Protein AF-A0A1M4WZZ9-F1 (afdb_monomer)

pLDDT: mean 85.45, std 14.74, range [36.44, 98.5]

Organism: NCBI:txid1121256

Nearest PDB structures (foldseek):
  4lrz-assembly1_H  TM=8.812E-01  e=8.591E-11  Escherichia coli K-12
  4lrz-assembly2_E  TM=8.434E-01  e=4.392E-10  Escherichia coli K-12
  8ejv-assembly1_A  TM=4.895E-01  e=9.147E-04  Pseudomonas putida KT2440
  8eju-assembly1_A  TM=5.078E-01  e=1.687E-03  Pseudomonas putida KT2440
  5hpi-assembly1_A  TM=5.079E-01  e=1.932E-03  Acinetobacter baylyi ADP1

Mean predicted aligned error: 7.0 Å

Solvent-accessible surface area (backbone atoms only — not comparable to full-atom values): 8290 Å² total; per-residue (Å²): 130,84,76,54,71,67,60,55,49,43,25,73,73,54,31,32,36,42,35,23,40,78,82,31,32,27,70,40,77,49,66,42,76,87,47,52,68,57,31,60,73,72,63,61,48,69,69,36,58,41,33,51,92,75,51,35,55,44,32,59,32,51,11,62,74,66,72,32,75,30,75,42,52,25,86,72,31,72,37,79,92,41,41,53,32,41,32,35,12,27,62,34,47,41,67,81,74,80,43,73,64,25,32,44,32,44,33,36,64,79,69,94,74,87,75,58,60,66,58,52,51,50,52,52,46,53,52,52,33,52,51,50,30,53,53,49,54,52,52,53,53,53,52,53,55,63,66,60,77,79,113

Structure (mmCIF, N/CA/C/O backbone):
data_AF-A0A1M4WZZ9-F1
#
_entry.id   AF-A0A1M4WZZ9-F1
#
loop_
_atom_site.group_PDB
_atom_site.id
_atom_site.type_symbol
_atom_site.label_atom_id
_atom_site.label_alt_id
_atom_site.label_comp_id
_atom_site.label_asym_id
_atom_site.label_entity_id
_atom_site.label_seq_id
_atom_site.pdbx_PDB_ins_code
_atom_site.Cartn_x
_atom_site.Cartn_y
_atom_site.Cartn_z
_atom_site.occupancy
_atom_site.B_iso_or_equiv
_atom_site.auth_seq_id
_atom_site.auth_comp_id
_atom_site.auth_asym_id
_atom_site.auth_atom_id
_atom_site.pdbx_PDB_model_num
ATOM 1 N N . MET A 1 1 ? 0.657 -22.305 -4.802 1.00 36.91 1 MET A N 1
ATOM 2 C CA . MET A 1 1 ? 1.730 -21.396 -4.344 1.00 36.91 1 MET A CA 1
ATOM 3 C C . MET A 1 1 ? 1.692 -21.390 -2.822 1.00 36.91 1 MET A C 1
ATOM 5 O O . MET A 1 1 ? 0.672 -20.991 -2.278 1.00 36.91 1 MET A O 1
ATOM 9 N N . LYS A 1 2 ? 2.694 -21.949 -2.125 1.00 36.44 2 LYS A N 1
ATOM 10 C CA . LYS A 1 2 ? 2.722 -21.900 -0.652 1.00 36.44 2 LYS A CA 1
ATOM 11 C C . LYS A 1 2 ? 2.826 -20.429 -0.253 1.00 36.44 2 LYS A C 1
ATOM 13 O O . LYS A 1 2 ? 3.846 -19.808 -0.536 1.00 36.44 2 LYS A O 1
ATOM 18 N N . VAL A 1 3 ? 1.772 -19.874 0.342 1.00 44.59 3 VAL A N 1
ATOM 19 C CA . VAL A 1 3 ? 1.833 -18.556 0.983 1.00 44.59 3 VAL A CA 1
ATOM 20 C C . VAL A 1 3 ? 2.974 -18.631 1.995 1.00 44.59 3 VAL A C 1
ATOM 22 O O . VAL A 1 3 ? 2.988 -19.515 2.852 1.00 44.59 3 VAL A O 1
ATOM 25 N N . ASN A 1 4 ? 3.999 -17.800 1.798 1.00 58.56 4 ASN A N 1
ATOM 26 C CA . ASN A 1 4 ? 5.222 -17.821 2.595 1.00 58.56 4 ASN A CA 1
ATOM 27 C C . ASN A 1 4 ? 4.846 -17.686 4.083 1.00 58.56 4 ASN A C 1
ATOM 29 O O . ASN A 1 4 ? 4.027 -16.832 4.424 1.00 58.56 4 ASN A O 1
ATOM 33 N N . LEU A 1 5 ? 5.420 -18.518 4.961 1.00 58.44 5 LEU A N 1
ATOM 34 C CA . LEU A 1 5 ? 5.075 -18.586 6.394 1.00 58.44 5 LEU A CA 1
ATOM 35 C C . LEU A 1 5 ? 5.126 -17.208 7.082 1.00 58.44 5 LEU A C 1
ATOM 37 O O . LEU A 1 5 ? 4.350 -16.946 7.997 1.00 58.44 5 LEU A O 1
ATOM 41 N N . ILE A 1 6 ? 5.992 -16.317 6.590 1.00 63.16 6 ILE A N 1
ATOM 42 C CA . ILE A 1 6 ? 6.165 -14.942 7.073 1.00 63.16 6 ILE A CA 1
ATOM 43 C C . ILE A 1 6 ? 4.917 -14.081 6.820 1.00 63.16 6 ILE A C 1
ATOM 45 O O . ILE A 1 6 ? 4.480 -13.379 7.727 1.00 63.16 6 ILE A O 1
ATOM 49 N N . TYR A 1 7 ? 4.294 -14.169 5.638 1.00 77.31 7 TYR A N 1
ATOM 50 C CA . TYR A 1 7 ? 3.077 -13.399 5.334 1.00 77.31 7 TYR A CA 1
ATOM 51 C C . TYR A 1 7 ? 1.913 -13.828 6.221 1.00 77.31 7 TYR A C 1
ATOM 53 O O . TYR A 1 7 ? 1.211 -12.986 6.768 1.00 77.31 7 TYR A O 1
ATOM 61 N N . ASN A 1 8 ? 1.755 -15.137 6.427 1.00 82.94 8 ASN A N 1
ATOM 62 C CA . ASN A 1 8 ? 0.742 -15.655 7.343 1.00 82.94 8 ASN A CA 1
ATOM 63 C C . ASN A 1 8 ? 0.989 -15.212 8.789 1.00 82.94 8 ASN A C 1
ATOM 65 O O . ASN A 1 8 ? 0.029 -14.964 9.509 1.00 82.94 8 ASN A O 1
ATOM 69 N N . GLY A 1 9 ? 2.251 -15.111 9.218 1.00 86.44 9 GLY A N 1
ATOM 70 C CA . GLY A 1 9 ? 2.601 -14.585 10.538 1.00 86.44 9 GLY A CA 1
ATOM 71 C C . GLY A 1 9 ? 2.158 -13.134 10.723 1.00 86.44 9 GLY A C 1
ATOM 72 O O . GLY A 1 9 ? 1.508 -12.832 11.718 1.00 86.44 9 GLY A O 1
ATOM 73 N N . LEU A 1 10 ? 2.442 -12.272 9.738 1.00 88.38 10 LEU A N 1
ATOM 74 C CA . LEU A 1 10 ? 2.026 -10.862 9.743 1.00 88.38 10 LEU A CA 1
ATOM 75 C C . LEU A 1 10 ? 0.500 -10.719 9.765 1.00 88.38 10 LEU A C 1
ATOM 77 O O . LEU A 1 10 ? -0.046 -9.959 10.560 1.00 88.38 10 LEU A O 1
ATOM 81 N N . ILE A 1 11 ? -0.188 -11.489 8.921 1.00 90.56 11 ILE A N 1
ATOM 82 C CA . ILE A 1 11 ? -1.650 -11.472 8.840 1.00 90.56 11 ILE A CA 1
ATOM 83 C C . ILE A 1 11 ? -2.272 -11.880 10.182 1.00 90.56 11 ILE A C 1
ATOM 85 O O . ILE A 1 11 ? -3.121 -11.177 10.729 1.00 90.56 11 ILE A O 1
ATOM 89 N N . LYS A 1 12 ? -1.773 -12.967 10.779 1.00 88.06 12 LYS A N 1
ATOM 90 C CA . LYS A 1 12 ? -2.236 -13.440 12.090 1.00 88.06 12 LYS A CA 1
ATOM 91 C C . LYS A 1 12 ? -1.887 -12.506 13.246 1.00 88.06 12 LYS A C 1
ATOM 93 O O . LYS A 1 12 ? -2.557 -12.560 14.272 1.00 88.06 12 LYS A O 1
ATOM 98 N N . SER A 1 13 ? -0.857 -11.670 13.111 1.00 85.50 13 SER A N 1
ATOM 99 C CA . SER A 1 13 ? -0.509 -10.662 14.118 1.00 85.50 13 SER A CA 1
ATOM 100 C C . SER A 1 13 ? -1.291 -9.353 13.962 1.00 85.50 13 SER A C 1
ATOM 102 O O . SER A 1 13 ? -0.999 -8.396 14.674 1.00 85.50 13 SER A O 1
ATOM 104 N N . GLY A 1 14 ? -2.270 -9.297 13.052 1.00 86.69 14 GLY A N 1
ATOM 105 C CA . GLY A 1 14 ? -3.162 -8.148 12.881 1.00 86.69 14 GLY A CA 1
ATOM 106 C C . GLY A 1 14 ? -2.741 -7.159 11.793 1.00 86.69 14 GLY A C 1
ATOM 107 O O . GLY A 1 14 ? -3.350 -6.094 11.689 1.00 86.69 14 GLY A O 1
ATOM 108 N N . TYR A 1 15 ? -1.734 -7.490 10.976 1.00 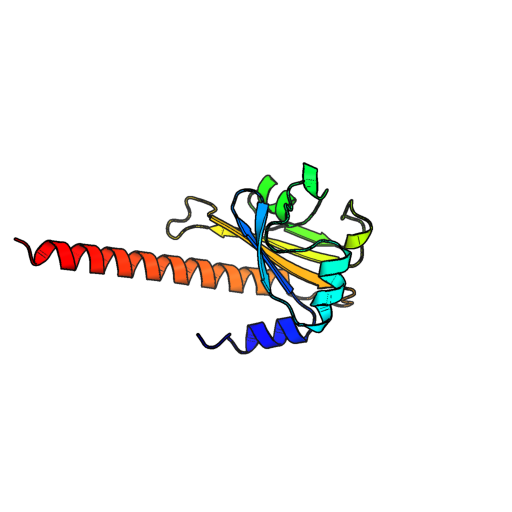91.00 15 TYR A N 1
ATOM 109 C CA . TYR A 1 15 ? -1.475 -6.741 9.749 1.00 91.00 15 TYR A CA 1
ATOM 110 C C . TYR A 1 15 ? -2.408 -7.191 8.629 1.00 91.00 15 TYR A C 1
ATOM 112 O O . TYR A 1 15 ? -2.838 -8.341 8.557 1.00 91.00 15 TYR A O 1
ATOM 120 N N . PHE A 1 16 ? -2.665 -6.291 7.699 1.00 93.88 16 PHE A N 1
ATOM 121 C CA . PHE A 1 16 ? -3.344 -6.582 6.450 1.00 93.88 16 PHE A CA 1
ATOM 122 C C . PHE A 1 16 ? -2.707 -5.784 5.321 1.00 93.88 16 PHE A C 1
ATOM 124 O O . PHE A 1 16 ? -1.960 -4.834 5.557 1.00 93.88 16 PHE A O 1
ATOM 131 N N . PHE A 1 17 ? -2.993 -6.198 4.093 1.00 95.94 17 PHE A N 1
ATOM 132 C CA . PHE A 1 17 ? -2.473 -5.563 2.896 1.00 95.94 17 PHE A CA 1
ATOM 133 C C . PHE A 1 17 ? -3.598 -5.164 1.955 1.00 95.94 17 PHE A C 1
ATOM 135 O O . PHE A 1 17 ? -4.579 -5.901 1.790 1.00 95.94 17 PHE A O 1
ATOM 142 N N . ILE A 1 18 ? -3.403 -4.025 1.300 1.00 97.25 18 ILE A N 1
ATOM 143 C CA . ILE A 1 18 ? -4.280 -3.505 0.258 1.00 97.25 18 ILE A CA 1
ATOM 144 C C . ILE A 1 18 ? -3.437 -3.336 -1.002 1.00 97.25 18 ILE A C 1
ATOM 146 O O . ILE A 1 18 ? -2.518 -2.519 -1.046 1.00 97.25 18 ILE A O 1
ATOM 150 N N . LEU A 1 19 ? -3.736 -4.127 -2.029 1.00 98.25 19 LEU A N 1
ATOM 151 C CA . LEU A 1 19 ? -3.146 -3.971 -3.353 1.00 98.25 19 LEU A CA 1
ATOM 152 C C . LEU A 1 19 ? -4.087 -3.126 -4.207 1.00 98.25 19 LEU A C 1
ATOM 154 O O . LEU A 1 19 ? -5.234 -3.529 -4.410 1.00 98.25 19 LEU A O 1
ATOM 158 N N . CYS A 1 20 ? -3.590 -2.010 -4.731 1.00 98.31 20 CYS A N 1
ATOM 159 C CA . CYS A 1 20 ? -4.329 -1.136 -5.635 1.00 98.31 20 CYS A CA 1
ATOM 160 C C . CYS A 1 20 ? -3.704 -1.096 -7.028 1.00 98.31 20 CYS A C 1
ATOM 162 O O . CYS A 1 20 ? -2.492 -1.276 -7.181 1.00 98.31 20 CYS A O 1
ATOM 164 N N . ASP A 1 21 ? -4.537 -0.839 -8.032 1.00 98.25 21 ASP A N 1
ATOM 165 C CA . ASP A 1 21 ? -4.069 -0.492 -9.372 1.00 98.25 21 ASP A CA 1
ATOM 166 C C . ASP A 1 21 ? -3.477 0.930 -9.414 1.00 98.25 21 ASP A C 1
ATOM 168 O O . ASP A 1 21 ? -3.377 1.624 -8.398 1.00 98.25 21 ASP A O 1
ATOM 172 N N . THR A 1 22 ? -3.042 1.361 -10.599 1.00 97.94 22 THR A N 1
ATOM 173 C CA . THR A 1 22 ? -2.457 2.693 -10.809 1.00 97.94 22 THR A CA 1
ATOM 174 C C . THR A 1 22 ? -3.462 3.833 -10.673 1.00 97.94 22 THR A C 1
ATOM 176 O O . THR A 1 22 ? -3.045 4.974 -10.494 1.00 97.94 22 THR A O 1
ATOM 179 N N . GLU A 1 23 ? -4.759 3.532 -10.730 1.00 97.94 23 GLU A N 1
ATOM 180 C CA . GLU A 1 23 ? -5.852 4.498 -10.601 1.00 97.94 23 GLU A CA 1
ATOM 181 C C . GLU A 1 23 ? -6.378 4.579 -9.156 1.00 97.94 23 GLU A C 1
ATOM 183 O O . GLU A 1 23 ? -7.249 5.392 -8.854 1.00 97.94 23 GLU A O 1
ATOM 188 N N . GLY A 1 24 ? -5.833 3.772 -8.240 1.00 97.31 24 GLY A N 1
ATOM 189 C CA . GLY A 1 24 ? -6.183 3.779 -6.821 1.00 97.31 24 GLY A CA 1
ATOM 190 C C . GLY A 1 24 ? -7.375 2.892 -6.455 1.00 97.31 24 GLY A C 1
ATOM 191 O O . GLY A 1 24 ? -7.905 3.037 -5.352 1.00 97.31 24 GLY A O 1
ATOM 192 N N . TYR A 1 25 ? -7.802 1.971 -7.325 1.00 98.19 25 TYR A N 1
ATOM 193 C CA . TYR A 1 25 ? -8.837 0.988 -6.998 1.00 98.19 25 TYR A CA 1
ATOM 194 C C . TYR A 1 25 ? -8.241 -0.262 -6.363 1.00 98.19 25 TYR A C 1
ATOM 196 O O . TYR A 1 25 ? -7.232 -0.802 -6.822 1.00 98.19 25 TYR A O 1
ATOM 204 N N . ILE A 1 26 ? -8.905 -0.767 -5.325 1.00 98.38 26 ILE A N 1
ATOM 205 C CA . ILE A 1 26 ? -8.482 -1.972 -4.612 1.00 98.38 26 ILE A CA 1
ATOM 206 C C . ILE A 1 26 ? -8.656 -3.197 -5.518 1.00 98.38 26 ILE A C 1
ATOM 208 O O . ILE A 1 26 ? -9.773 -3.636 -5.781 1.00 98.38 26 ILE A O 1
ATOM 212 N N . ILE A 1 27 ? -7.545 -3.806 -5.928 1.00 97.88 27 ILE A N 1
ATOM 213 C CA . ILE A 1 27 ? -7.515 -5.087 -6.646 1.00 97.88 27 ILE A CA 1
ATOM 214 C C . ILE A 1 27 ? -7.707 -6.240 -5.661 1.00 97.88 27 ILE A C 1
ATOM 216 O O . ILE A 1 27 ? -8.415 -7.205 -5.947 1.00 97.88 27 ILE A O 1
ATOM 220 N N . LYS A 1 28 ? -7.015 -6.179 -4.517 1.00 97.06 28 LYS A N 1
ATOM 221 C CA . LYS A 1 28 ? -6.987 -7.284 -3.559 1.00 97.06 28 LYS A CA 1
ATOM 222 C C . LYS A 1 28 ? -6.853 -6.794 -2.130 1.00 97.06 28 LYS A C 1
ATOM 224 O O . LYS A 1 28 ? -5.987 -5.975 -1.827 1.00 97.06 28 LYS A O 1
ATOM 229 N N . LEU A 1 29 ? -7.645 -7.398 -1.252 1.00 95.56 29 LEU A N 1
ATOM 230 C CA . LEU A 1 29 ? -7.472 -7.311 0.193 1.00 95.56 29 LEU A CA 1
ATOM 231 C C . LEU A 1 29 ? -6.900 -8.630 0.718 1.00 95.56 29 LEU A C 1
ATOM 233 O O . LEU A 1 29 ? -7.402 -9.709 0.396 1.00 95.56 29 LEU A O 1
ATOM 237 N N . ILE A 1 30 ? -5.842 -8.544 1.523 1.00 94.88 30 ILE A N 1
ATOM 238 C CA . ILE A 1 30 ? -5.179 -9.705 2.128 1.00 94.88 30 ILE A CA 1
ATOM 239 C C . ILE A 1 30 ? -5.145 -9.499 3.640 1.00 94.88 30 ILE A C 1
ATOM 241 O O . ILE A 1 30 ? -4.437 -8.627 4.135 1.00 94.88 30 ILE A O 1
ATOM 245 N N . TYR A 1 31 ? -5.925 -10.288 4.370 1.00 94.06 31 TYR A N 1
ATOM 246 C CA . TYR A 1 31 ? -6.169 -10.099 5.797 1.00 94.06 31 TYR A CA 1
ATOM 247 C C . TYR A 1 31 ? -6.601 -11.408 6.462 1.00 94.06 31 TYR A C 1
ATOM 249 O O . TYR A 1 31 ? -6.839 -12.406 5.783 1.00 94.06 31 TYR A O 1
ATOM 257 N N . ASP A 1 32 ? -6.681 -11.401 7.791 1.00 93.44 32 ASP A N 1
ATOM 258 C CA . ASP A 1 32 ? -7.192 -12.524 8.578 1.00 93.44 32 ASP A CA 1
ATOM 259 C C . ASP A 1 32 ? -8.709 -12.389 8.757 1.00 93.44 32 ASP A C 1
ATOM 261 O O . ASP A 1 32 ? -9.205 -11.286 8.993 1.00 93.44 32 ASP A O 1
ATOM 265 N N . ASP A 1 33 ? -9.448 -13.497 8.676 1.00 90.94 33 ASP A N 1
ATOM 266 C CA . ASP A 1 33 ? -10.918 -13.519 8.618 1.00 90.94 33 ASP A CA 1
ATOM 267 C C . ASP A 1 33 ? -11.612 -12.743 9.753 1.00 90.94 33 ASP A C 1
ATOM 269 O O . ASP A 1 33 ? -12.726 -12.243 9.569 1.00 90.94 33 ASP A O 1
ATOM 273 N N . HIS A 1 34 ? -10.965 -12.568 10.913 1.00 90.88 34 HIS A N 1
ATOM 274 C CA . HIS A 1 34 ? -11.520 -11.748 11.996 1.00 90.88 34 HIS A CA 1
ATOM 275 C C . HIS A 1 34 ? -11.737 -10.272 11.601 1.00 90.88 34 HIS A C 1
ATOM 277 O O . HIS A 1 34 ? -12.624 -9.618 12.159 1.00 90.88 34 HIS A O 1
ATOM 283 N N . LEU A 1 35 ? -10.987 -9.751 10.620 1.00 91.00 35 LEU A N 1
ATOM 284 C CA . LEU A 1 35 ? -11.138 -8.391 10.089 1.00 91.00 35 LEU A CA 1
ATOM 285 C C . LEU A 1 35 ? -12.253 -8.270 9.039 1.00 91.00 35 LEU A C 1
ATOM 287 O O . LEU A 1 35 ? -12.681 -7.153 8.747 1.00 91.00 35 LEU A O 1
ATOM 291 N N . ALA A 1 36 ? -12.793 -9.378 8.516 1.00 91.88 36 ALA A N 1
ATOM 292 C CA . ALA A 1 36 ? -13.778 -9.359 7.427 1.00 91.88 36 ALA A CA 1
ATOM 293 C C . ALA A 1 36 ? -15.009 -8.496 7.757 1.00 91.88 36 ALA A C 1
ATOM 295 O O . ALA A 1 36 ? -15.428 -7.635 6.979 1.00 91.88 36 ALA A O 1
ATOM 296 N N . ASN A 1 37 ? -15.573 -8.688 8.954 1.00 91.81 37 ASN A N 1
ATOM 297 C CA . ASN A 1 37 ? -16.734 -7.926 9.411 1.00 91.81 37 ASN A CA 1
ATOM 298 C C . ASN A 1 37 ? -16.407 -6.449 9.652 1.00 91.81 37 ASN A C 1
ATOM 300 O O . ASN A 1 37 ? -17.281 -5.601 9.482 1.00 91.81 37 ASN A O 1
ATOM 304 N N . TYR A 1 38 ? -15.178 -6.137 10.067 1.00 90.56 38 TYR A N 1
ATOM 305 C CA . TYR A 1 38 ? -14.734 -4.760 10.258 1.00 90.56 38 TYR A CA 1
ATOM 306 C C . TYR A 1 38 ? -14.624 -4.036 8.912 1.00 90.56 38 TYR A C 1
ATOM 308 O O . TYR A 1 38 ? -15.245 -2.990 8.738 1.00 90.56 38 TYR A O 1
ATOM 316 N N . PHE A 1 39 ? -13.954 -4.641 7.930 1.00 92.94 39 PHE A N 1
ATOM 317 C CA . PHE A 1 39 ? -13.811 -4.084 6.582 1.00 92.94 39 PHE A CA 1
ATOM 318 C C . PHE A 1 39 ? -15.145 -3.884 5.876 1.00 92.94 39 PHE A C 1
ATOM 320 O O . PHE A 1 39 ? -15.391 -2.816 5.315 1.00 92.94 39 PHE A O 1
ATOM 327 N N . LYS A 1 40 ? -16.066 -4.843 6.011 1.00 90.44 40 LYS A N 1
ATOM 328 C CA . LYS A 1 40 ? -17.424 -4.698 5.477 1.00 90.44 40 LYS A CA 1
ATOM 329 C C . LYS A 1 40 ? -18.173 -3.504 6.077 1.00 90.44 40 LYS A C 1
ATOM 331 O O . LYS A 1 40 ? -18.930 -2.857 5.365 1.00 90.44 40 LYS A O 1
ATOM 336 N N . LYS A 1 41 ? -17.982 -3.198 7.366 1.00 90.75 41 LYS A N 1
ATOM 337 C CA . LYS A 1 41 ? -18.645 -2.057 8.026 1.00 90.75 41 LYS A CA 1
ATOM 338 C C . LYS A 1 41 ? -18.135 -0.704 7.538 1.00 90.75 41 LYS A C 1
ATOM 340 O O . LYS A 1 41 ? -18.906 0.247 7.529 1.00 90.75 41 LYS A O 1
ATOM 345 N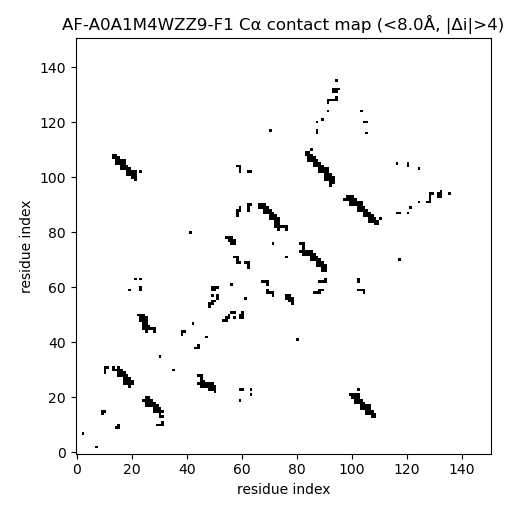 N . ILE A 1 42 ? -16.862 -0.622 7.159 1.00 87.81 42 ILE A N 1
ATOM 346 C CA . ILE A 1 42 ? -16.234 0.613 6.666 1.00 87.81 42 ILE A CA 1
ATOM 347 C C . ILE A 1 42 ? -16.188 0.687 5.133 1.00 87.81 42 ILE A C 1
ATOM 349 O O . ILE A 1 42 ? -15.521 1.558 4.591 1.00 87.81 42 ILE A O 1
ATOM 353 N N . ASN A 1 43 ? -16.873 -0.227 4.434 1.00 90.94 43 ASN A N 1
ATOM 354 C CA . ASN A 1 43 ? -16.865 -0.349 2.972 1.00 90.94 43 ASN A CA 1
ATOM 355 C C . ASN A 1 43 ? -15.465 -0.502 2.349 1.00 90.94 43 ASN A C 1
ATOM 357 O O . ASN A 1 43 ? -15.257 -0.151 1.190 1.00 90.94 43 ASN A O 1
ATOM 361 N N . LEU A 1 44 ? -14.515 -1.087 3.085 1.00 92.62 44 LEU A N 1
ATOM 362 C CA . LEU A 1 44 ? -13.232 -1.489 2.522 1.00 92.62 44 LEU A CA 1
ATOM 363 C C . LEU A 1 44 ? -13.412 -2.835 1.812 1.00 92.62 44 LEU A C 1
ATOM 365 O O . LEU A 1 44 ? -13.419 -3.892 2.443 1.00 92.62 44 LEU A O 1
ATOM 369 N N . VAL A 1 45 ? -13.604 -2.789 0.498 1.00 95.44 45 VAL A N 1
ATOM 370 C CA . VAL A 1 45 ? -13.877 -3.963 -0.341 1.00 95.44 45 VAL A CA 1
ATOM 371 C C . VAL A 1 45 ? -13.065 -3.906 -1.632 1.00 95.44 45 VAL A C 1
ATOM 373 O O . VAL A 1 45 ? -12.648 -2.836 -2.068 1.00 95.44 45 VAL A O 1
ATOM 376 N N . GLU A 1 46 ? -12.848 -5.059 -2.262 1.00 97.19 46 GLU A N 1
ATOM 377 C CA . GLU A 1 46 ? -12.267 -5.109 -3.609 1.00 97.19 46 GLU A CA 1
ATOM 378 C C . GLU A 1 46 ? -13.159 -4.322 -4.586 1.00 97.19 46 GLU A C 1
ATOM 380 O O . GLU A 1 46 ? -14.385 -4.449 -4.559 1.00 97.19 46 GLU A O 1
ATOM 385 N N . GLY A 1 47 ? -12.540 -3.470 -5.404 1.00 97.25 47 GLY A N 1
ATOM 386 C CA . GLY A 1 47 ? -13.202 -2.511 -6.290 1.00 97.25 47 GLY A CA 1
ATOM 387 C C . GLY A 1 47 ? -13.495 -1.138 -5.674 1.00 97.25 47 GLY A C 1
ATOM 388 O O . GLY A 1 47 ? -13.886 -0.234 -6.408 1.00 97.25 47 GLY A O 1
ATOM 389 N N . ALA A 1 48 ? -13.305 -0.936 -4.364 1.00 96.62 48 ALA A N 1
ATOM 390 C CA . ALA A 1 48 ? -13.425 0.396 -3.768 1.00 96.62 48 ALA A CA 1
ATOM 391 C C . ALA A 1 48 ? -12.280 1.319 -4.227 1.00 96.62 48 ALA A C 1
ATOM 393 O O . ALA A 1 48 ? -11.165 0.857 -4.471 1.00 96.62 48 ALA A O 1
ATOM 394 N N . SER A 1 49 ? -12.556 2.621 -4.325 1.00 96.62 49 SER A N 1
ATOM 395 C CA . SER A 1 49 ? -11.559 3.641 -4.669 1.00 96.62 49 SER A CA 1
ATOM 396 C C . SER A 1 49 ? -10.898 4.205 -3.416 1.00 96.62 49 SER A C 1
ATOM 398 O O . SER A 1 49 ? -11.589 4.621 -2.486 1.00 96.62 49 SER A O 1
ATOM 400 N N . LEU A 1 50 ? -9.567 4.277 -3.408 1.00 95.81 50 LEU A N 1
ATOM 401 C CA . LEU A 1 50 ? -8.770 4.955 -2.382 1.00 95.81 50 LEU A CA 1
ATOM 402 C C . LEU A 1 50 ? -8.227 6.313 -2.847 1.00 95.81 50 LEU A C 1
ATOM 404 O O . LEU A 1 50 ? -7.364 6.897 -2.187 1.00 95.81 50 LEU A O 1
ATOM 408 N N . ARG A 1 51 ? -8.753 6.856 -3.947 1.00 95.31 51 ARG A N 1
ATOM 409 C CA . ARG A 1 51 ? -8.441 8.218 -4.394 1.00 95.31 51 ARG A CA 1
ATOM 410 C C . ARG A 1 51 ? -8.859 9.257 -3.350 1.00 95.31 51 ARG A C 1
ATOM 412 O O . ARG A 1 51 ? -9.760 9.021 -2.541 1.00 95.31 51 ARG A O 1
ATOM 419 N N . LEU A 1 52 ? -8.192 10.409 -3.366 1.00 91.44 52 LEU A N 1
ATOM 420 C CA . LEU A 1 52 ? -8.393 11.478 -2.384 1.00 91.44 52 LEU A CA 1
ATOM 421 C C . LEU A 1 52 ? -9.843 11.986 -2.384 1.00 91.44 52 LEU A C 1
ATOM 423 O O . LEU A 1 52 ? -10.442 12.178 -1.331 1.00 91.44 52 LEU A O 1
ATOM 427 N N . GLU A 1 53 ? -10.414 12.157 -3.567 1.00 93.00 53 GLU A N 1
ATOM 428 C CA . GLU A 1 53 ? -11.780 12.615 -3.818 1.00 93.00 53 GLU A CA 1
ATOM 429 C C . GLU A 1 53 ? -12.863 11.624 -3.375 1.00 93.00 53 GLU A C 1
ATOM 431 O O . GLU A 1 53 ? -13.970 12.046 -3.046 1.00 93.00 53 GLU A O 1
ATOM 436 N N . ASP A 1 54 ? -12.547 10.328 -3.340 1.00 91.62 54 ASP A N 1
ATOM 437 C CA . ASP A 1 54 ? -13.513 9.269 -3.037 1.00 91.62 54 ASP A CA 1
ATOM 438 C C . ASP A 1 54 ? -13.440 8.829 -1.565 1.00 91.62 54 ASP A C 1
ATOM 440 O O . ASP A 1 54 ? -14.463 8.513 -0.956 1.00 91.62 54 ASP A O 1
ATOM 444 N N . SER A 1 55 ? -12.235 8.824 -0.984 1.00 88.56 55 SER A N 1
ATOM 445 C CA . SER A 1 55 ? -11.958 8.242 0.340 1.00 88.56 55 SER A CA 1
ATOM 446 C C . SER A 1 55 ? -11.255 9.190 1.322 1.00 88.56 55 SER A C 1
ATOM 448 O O . SER A 1 55 ? -10.969 8.798 2.456 1.00 88.56 55 SER A O 1
ATOM 450 N N . GLY A 1 56 ? -10.972 10.435 0.926 1.00 87.06 56 GLY A N 1
ATOM 451 C CA . GLY A 1 56 ? -10.180 11.374 1.725 1.00 87.06 56 GLY A CA 1
ATOM 452 C C . GLY A 1 56 ? -8.716 10.943 1.867 1.00 87.06 56 GLY A C 1
ATOM 453 O O . GLY A 1 56 ? -8.279 9.951 1.282 1.00 87.06 56 GLY A O 1
ATOM 454 N N . THR A 1 57 ? -7.927 11.697 2.637 1.00 88.38 57 THR A N 1
ATOM 455 C CA . THR A 1 57 ? -6.485 11.447 2.808 1.00 88.38 57 THR A CA 1
ATOM 456 C C . THR A 1 57 ? -6.208 10.049 3.364 1.00 88.38 57 THR A C 1
ATOM 458 O O . THR A 1 57 ? -6.664 9.694 4.456 1.00 88.38 57 THR A O 1
ATOM 461 N N . ASN A 1 58 ? -5.429 9.261 2.623 1.00 91.31 58 ASN A N 1
ATOM 462 C CA . ASN A 1 58 ? -4.995 7.924 3.010 1.00 91.31 58 ASN A CA 1
ATOM 463 C C . ASN A 1 58 ? -3.620 7.610 2.401 1.00 91.31 58 ASN A C 1
ATOM 465 O O . ASN A 1 58 ? -3.143 8.313 1.513 1.00 91.31 58 ASN A O 1
ATOM 469 N N . ALA A 1 59 ? -2.973 6.548 2.882 1.00 93.38 59 ALA A N 1
ATOM 470 C CA . ALA A 1 59 ? -1.607 6.223 2.480 1.00 93.38 59 ALA A CA 1
ATOM 471 C C . ALA A 1 59 ? -1.461 5.985 0.971 1.00 93.38 59 ALA A C 1
ATOM 473 O O . ALA A 1 59 ? -0.460 6.396 0.388 1.00 93.38 59 ALA A O 1
ATOM 474 N N . ILE A 1 60 ? -2.454 5.351 0.336 1.00 96.38 60 ILE A N 1
ATOM 475 C CA . ILE A 1 60 ? -2.424 5.039 -1.096 1.00 96.38 60 ILE A CA 1
ATOM 476 C C . ILE A 1 60 ? -2.448 6.325 -1.919 1.00 96.38 60 ILE A C 1
ATOM 478 O O . ILE A 1 60 ? -1.551 6.504 -2.739 1.00 96.38 60 ILE A O 1
ATOM 482 N N . ASN A 1 61 ? -3.390 7.247 -1.684 1.00 95.44 61 ASN A N 1
ATOM 483 C CA . ASN A 1 61 ? -3.420 8.482 -2.479 1.00 95.44 61 ASN A CA 1
ATOM 484 C C . ASN A 1 61 ? -2.188 9.364 -2.264 1.00 95.44 61 ASN A C 1
ATOM 486 O O . ASN A 1 61 ? -1.679 9.924 -3.232 1.00 95.44 61 ASN A O 1
ATOM 490 N N . LEU A 1 62 ? -1.642 9.413 -1.049 1.00 95.62 62 LEU A N 1
ATOM 491 C CA . LEU A 1 62 ? -0.399 10.137 -0.801 1.00 95.62 62 LEU A CA 1
ATOM 492 C C . LEU A 1 62 ? 0.788 9.467 -1.510 1.00 95.62 62 LEU A C 1
ATOM 494 O O . LEU A 1 62 ? 1.631 10.146 -2.093 1.00 95.62 62 LEU A O 1
ATOM 498 N N . ALA A 1 63 ? 0.860 8.132 -1.514 1.00 97.25 63 ALA A N 1
ATOM 499 C CA . ALA A 1 63 ? 1.887 7.406 -2.260 1.00 97.25 63 ALA A CA 1
ATOM 500 C C . ALA A 1 63 ? 1.741 7.597 -3.779 1.00 97.25 63 ALA A C 1
ATOM 502 O O . ALA A 1 63 ? 2.748 7.636 -4.494 1.00 97.25 63 ALA A O 1
ATOM 503 N N . MET A 1 64 ? 0.508 7.746 -4.275 1.00 97.12 64 MET A N 1
ATOM 504 C CA . MET A 1 64 ? 0.222 8.102 -5.666 1.00 97.12 64 MET A CA 1
ATOM 505 C C . MET A 1 64 ? 0.720 9.510 -5.993 1.00 97.12 64 MET A C 1
ATOM 507 O O . MET A 1 64 ? 1.458 9.680 -6.965 1.00 97.12 64 MET A O 1
ATOM 511 N N . GLU A 1 65 ? 0.376 10.492 -5.160 1.00 96.69 65 GLU A N 1
ATOM 512 C CA . GLU A 1 65 ? 0.763 11.894 -5.321 1.00 96.69 65 GLU A CA 1
ATOM 513 C C . GLU A 1 65 ? 2.286 12.065 -5.305 1.00 96.69 65 GLU A C 1
ATOM 515 O O . GLU A 1 65 ? 2.872 12.632 -6.230 1.00 96.69 65 GLU A O 1
ATOM 520 N N . TYR A 1 66 ? 2.951 11.509 -4.291 1.00 96.69 66 TYR A N 1
ATOM 521 C CA . TYR A 1 66 ? 4.393 11.664 -4.111 1.00 96.69 66 TYR A CA 1
ATOM 522 C C . TYR A 1 66 ? 5.228 10.660 -4.899 1.00 96.69 66 TYR A C 1
ATOM 524 O O . TYR A 1 66 ? 6.459 10.741 -4.863 1.00 96.69 66 TYR A O 1
ATOM 532 N N . LYS A 1 67 ? 4.594 9.687 -5.569 1.00 96.19 67 LYS A N 1
ATOM 533 C CA . LYS A 1 67 ? 5.260 8.591 -6.301 1.00 96.19 67 LYS A CA 1
ATOM 534 C C . LYS A 1 67 ? 6.347 7.908 -5.473 1.00 96.19 67 LYS A C 1
ATOM 536 O O . LYS A 1 67 ? 7.403 7.522 -5.973 1.00 96.19 67 LYS A O 1
ATOM 541 N N . SER A 1 68 ? 6.105 7.809 -4.177 1.00 95.69 68 SER A N 1
ATOM 542 C CA . SER A 1 68 ? 7.081 7.351 -3.206 1.00 95.69 68 SER A CA 1
ATOM 543 C C . SER A 1 68 ? 6.371 6.723 -2.020 1.00 95.69 68 SER A C 1
ATOM 545 O O . SER A 1 68 ? 5.146 6.666 -1.941 1.00 95.69 68 SER A O 1
ATOM 547 N N . ARG A 1 69 ? 7.166 6.156 -1.124 1.00 95.62 69 ARG A N 1
ATOM 548 C CA . ARG A 1 69 ? 6.663 5.551 0.098 1.00 95.62 69 ARG A CA 1
ATOM 549 C C . ARG A 1 69 ? 6.102 6.621 1.024 1.00 95.62 69 ARG A C 1
ATOM 551 O O . ARG A 1 69 ? 6.779 7.614 1.276 1.00 95.62 69 ARG A O 1
ATOM 558 N N . VAL A 1 70 ? 4.948 6.333 1.609 1.00 93.88 70 VAL A N 1
ATOM 559 C CA . VAL A 1 70 ? 4.298 7.178 2.607 1.00 93.88 70 VAL A CA 1
ATOM 560 C C . VAL A 1 70 ? 3.957 6.363 3.841 1.00 93.88 70 VAL A C 1
ATOM 562 O O . VAL A 1 70 ? 3.545 5.207 3.743 1.00 93.88 70 VAL A O 1
ATOM 565 N N . GLU A 1 71 ? 4.127 6.993 4.996 1.00 90.69 71 GLU A N 1
ATOM 566 C CA . GLU A 1 71 ? 3.654 6.517 6.288 1.00 90.69 71 GLU A CA 1
ATOM 567 C C . GLU A 1 71 ? 2.661 7.532 6.829 1.00 90.69 71 GLU A C 1
ATOM 569 O O . GLU A 1 71 ? 2.916 8.734 6.790 1.00 90.69 71 GLU A O 1
ATOM 574 N N . ILE A 1 72 ? 1.525 7.039 7.300 1.00 86.31 72 ILE A N 1
ATOM 575 C CA . ILE A 1 72 ? 0.474 7.857 7.891 1.00 86.31 72 ILE A CA 1
ATOM 576 C C . ILE A 1 72 ? -0.058 7.129 9.123 1.00 86.31 72 ILE A C 1
ATOM 578 O O . ILE A 1 72 ? -0.203 5.903 9.137 1.00 86.31 72 ILE A O 1
ATOM 582 N N . CYS A 1 73 ? -0.272 7.891 10.186 1.00 78.12 73 CYS A N 1
ATOM 583 C CA . CYS A 1 73 ? -0.655 7.391 11.491 1.00 78.12 73 CYS A CA 1
ATOM 584 C C . CYS A 1 73 ? -1.729 8.301 12.075 1.00 78.12 73 CYS A C 1
ATOM 586 O O . CYS A 1 73 ? -1.555 9.517 12.124 1.00 78.12 73 CYS A O 1
ATOM 588 N N . GLY A 1 74 ? -2.776 7.708 12.640 1.00 67.56 74 GLY A N 1
ATOM 589 C CA . GLY A 1 74 ? -3.604 8.410 13.612 1.00 67.56 74 GLY A CA 1
ATOM 590 C C . GLY A 1 74 ? -4.278 9.679 13.080 1.00 67.56 74 GLY A C 1
ATOM 591 O O . GLY A 1 74 ? -5.080 9.614 12.151 1.00 67.56 74 GLY A O 1
ATOM 592 N N . GLU A 1 75 ? -3.968 10.823 13.702 1.00 56.34 75 GLU A N 1
ATOM 593 C CA . GLU A 1 75 ? -4.571 12.140 13.427 1.00 56.34 75 GLU A CA 1
ATOM 594 C C . GLU A 1 75 ? -4.301 12.682 12.016 1.00 56.34 75 GLU A C 1
ATOM 596 O O . GLU A 1 75 ? -5.041 13.549 11.554 1.00 56.34 75 GLU A O 1
ATOM 601 N N . ASP A 1 76 ? -3.302 12.147 11.310 1.00 54.06 76 ASP A N 1
ATOM 602 C CA . ASP A 1 76 ? -3.001 12.542 9.931 1.00 54.06 76 ASP A CA 1
ATOM 603 C C . ASP A 1 76 ? -4.056 12.027 8.931 1.00 54.06 76 ASP A C 1
ATOM 605 O O . ASP A 1 76 ? -4.175 12.537 7.812 1.00 54.06 76 ASP A O 1
ATOM 609 N N . HIS A 1 77 ? -4.864 11.030 9.319 1.00 54.22 77 HIS A N 1
ATOM 610 C CA . HIS A 1 77 ? -6.008 10.593 8.525 1.00 54.22 77 HIS A CA 1
ATOM 611 C C . HIS A 1 77 ? -7.172 11.589 8.638 1.00 54.22 77 HIS A C 1
ATOM 613 O O . HIS A 1 77 ? -7.756 11.771 9.705 1.00 54.22 77 HIS A O 1
ATOM 619 N N . TYR A 1 78 ? -7.603 12.158 7.505 1.00 51.72 78 TYR A N 1
ATOM 620 C CA . TYR A 1 78 ? -8.797 13.018 7.446 1.00 51.72 78 TYR A CA 1
ATOM 621 C C . TYR A 1 78 ? -10.092 12.260 7.812 1.00 51.72 78 TYR A C 1
ATOM 623 O O . TYR A 1 78 ? -11.037 12.839 8.347 1.00 51.72 78 TYR A O 1
ATOM 631 N N . CYS A 1 79 ? -10.147 10.950 7.547 1.00 54.72 79 CYS A N 1
ATOM 632 C CA . CYS A 1 79 ? -11.303 10.107 7.847 1.00 54.72 79 CYS A CA 1
ATOM 633 C C . CYS A 1 79 ? -11.283 9.609 9.303 1.00 54.72 79 CYS A C 1
ATOM 635 O O . CYS A 1 79 ? -10.368 8.891 9.706 1.00 54.72 79 CYS A O 1
ATOM 637 N N . GLU A 1 80 ? -12.339 9.890 10.078 1.00 57.00 80 GLU A N 1
ATOM 638 C CA . GLU A 1 80 ? -12.439 9.444 11.480 1.00 57.00 80 GLU A CA 1
ATOM 639 C C . GLU A 1 80 ? -12.373 7.922 11.655 1.00 57.00 80 GLU A C 1
ATOM 641 O O . GLU A 1 80 ? -11.889 7.439 12.678 1.00 57.00 80 GLU A O 1
ATOM 646 N N . LEU A 1 81 ? -12.809 7.160 10.646 1.00 57.03 81 LEU A N 1
ATOM 647 C CA . LEU A 1 81 ? -12.775 5.694 10.657 1.00 57.03 81 LEU A CA 1
ATOM 648 C C . LEU A 1 81 ? -11.346 5.127 10.641 1.00 57.03 81 LEU A C 1
ATOM 650 O O . LEU A 1 81 ? -11.152 3.975 11.034 1.00 57.03 81 LEU A O 1
ATOM 654 N N . LEU A 1 82 ? -10.362 5.929 10.216 1.00 58.69 82 LEU A N 1
ATOM 655 C CA . LEU A 1 82 ? -8.962 5.536 10.042 1.00 58.69 82 LEU A CA 1
ATOM 656 C C . LEU A 1 82 ? -8.035 6.091 11.136 1.00 58.69 82 LEU A C 1
ATOM 658 O O . LEU A 1 82 ? -6.855 5.768 11.150 1.00 58.69 82 LEU A O 1
ATOM 662 N N . LYS A 1 83 ? -8.552 6.847 12.115 1.00 66.00 83 LYS A N 1
ATOM 663 C CA . LYS A 1 83 ? -7.755 7.439 13.214 1.00 66.00 83 LYS A CA 1
ATOM 664 C C . LYS A 1 83 ? -7.006 6.428 14.096 1.00 66.00 83 LYS A C 1
ATOM 666 O O . LYS A 1 83 ? -6.177 6.818 14.903 1.00 66.00 83 LYS A O 1
ATOM 671 N N . ASN A 1 84 ? -7.302 5.138 13.970 1.00 73.69 84 ASN A N 1
ATOM 672 C CA . ASN A 1 84 ? -6.631 4.065 14.712 1.00 73.69 84 ASN A CA 1
ATOM 673 C C . ASN A 1 84 ? -5.754 3.182 13.816 1.00 73.69 84 AS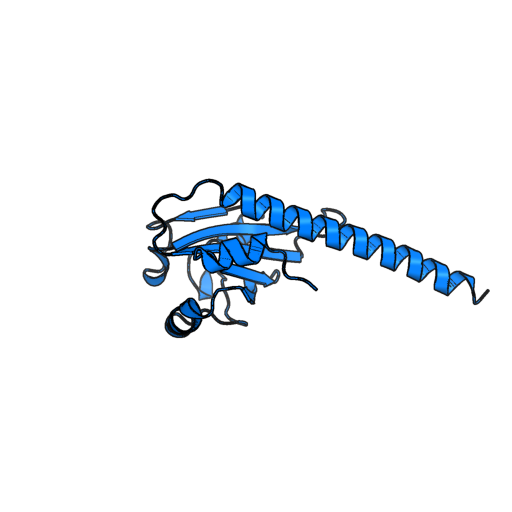N A C 1
ATOM 675 O O . ASN A 1 84 ? -5.310 2.111 14.245 1.00 73.69 84 ASN A O 1
ATOM 679 N N . TRP A 1 85 ? -5.583 3.587 12.559 1.00 86.06 85 TRP A N 1
ATOM 680 C CA . TRP A 1 85 ? -4.788 2.878 11.580 1.00 86.06 85 TRP A CA 1
ATOM 681 C C . TRP A 1 85 ? -3.386 3.446 11.532 1.00 86.06 85 TRP A C 1
ATOM 683 O O . TRP A 1 85 ? -3.137 4.633 11.760 1.00 86.06 85 TRP A O 1
ATOM 693 N N . TYR A 1 86 ? -2.482 2.544 11.200 1.00 88.50 86 TYR A N 1
ATOM 694 C CA . TYR A 1 86 ? -1.122 2.872 10.858 1.00 88.50 86 TYR A CA 1
ATOM 695 C C . TYR A 1 86 ? -0.818 2.226 9.529 1.00 88.50 86 TYR A C 1
ATOM 697 O O . TYR A 1 86 ? -0.714 0.999 9.418 1.00 88.50 86 TYR A O 1
ATOM 705 N N . CYS A 1 87 ? -0.715 3.074 8.523 1.00 91.62 87 CYS A N 1
ATOM 706 C CA . CYS A 1 87 ? -0.605 2.666 7.143 1.00 91.62 87 CYS A CA 1
ATOM 707 C C . CYS A 1 87 ? 0.790 2.996 6.631 1.00 91.62 87 CYS A C 1
ATOM 709 O O . CYS A 1 87 ? 1.348 4.068 6.882 1.00 91.62 87 CYS A O 1
ATOM 711 N N . THR A 1 88 ? 1.347 2.074 5.866 1.00 94.19 88 THR A N 1
ATOM 712 C CA . THR A 1 88 ? 2.506 2.339 5.031 1.00 94.19 88 THR A CA 1
ATOM 713 C C . THR A 1 88 ? 2.132 1.919 3.629 1.00 94.19 88 THR A C 1
ATOM 715 O O . THR A 1 88 ? 1.838 0.748 3.417 1.00 94.19 88 THR A O 1
ATOM 718 N N . ALA A 1 89 ? 2.212 2.837 2.674 1.00 96.94 89 ALA A N 1
ATOM 719 C CA . ALA A 1 89 ? 1.986 2.549 1.266 1.00 96.94 89 ALA A CA 1
ATOM 720 C C . ALA A 1 89 ? 3.232 2.862 0.443 1.00 96.94 89 ALA A C 1
ATOM 722 O O . ALA A 1 89 ? 4.017 3.747 0.788 1.00 96.94 89 ALA A O 1
ATOM 723 N N . MET A 1 90 ? 3.431 2.140 -0.657 1.00 97.69 90 MET A N 1
ATOM 724 C CA . MET A 1 90 ? 4.449 2.484 -1.649 1.00 97.69 90 MET A CA 1
ATOM 725 C C . MET A 1 90 ? 4.094 1.983 -3.048 1.00 97.69 90 MET A C 1
ATOM 727 O O . MET A 1 90 ? 3.347 1.007 -3.180 1.00 97.69 90 MET A O 1
ATOM 731 N N . PRO A 1 91 ? 4.653 2.618 -4.092 1.00 98.06 91 PRO A N 1
ATOM 732 C CA . PRO A 1 91 ? 4.536 2.110 -5.449 1.00 98.06 91 PRO A CA 1
ATOM 733 C C . PRO A 1 91 ? 5.242 0.761 -5.612 1.00 98.06 91 PRO A C 1
ATOM 735 O O . PRO A 1 91 ? 6.272 0.509 -4.989 1.00 98.06 91 PRO A O 1
ATOM 738 N N . ILE A 1 92 ? 4.694 -0.064 -6.500 1.00 97.69 92 ILE A N 1
ATOM 739 C CA . ILE A 1 92 ? 5.367 -1.202 -7.124 1.00 97.69 92 ILE A CA 1
ATOM 740 C C . ILE A 1 92 ? 5.786 -0.755 -8.521 1.00 97.69 92 ILE A C 1
ATOM 742 O O . ILE A 1 92 ? 4.948 -0.298 -9.308 1.00 97.69 92 ILE A O 1
ATOM 746 N N . ILE A 1 93 ? 7.066 -0.897 -8.834 1.00 95.44 93 ILE A N 1
ATOM 747 C CA . ILE A 1 93 ? 7.647 -0.465 -10.101 1.00 95.44 93 ILE A CA 1
ATOM 748 C C . ILE A 1 93 ? 7.815 -1.674 -11.033 1.00 95.44 93 ILE A C 1
ATOM 750 O O . ILE A 1 93 ? 8.013 -2.814 -10.611 1.00 95.44 93 ILE A O 1
ATOM 754 N N . ASN A 1 94 ? 7.653 -1.451 -12.335 1.00 90.44 94 ASN A N 1
ATOM 755 C CA . ASN A 1 94 ? 7.855 -2.490 -13.337 1.00 90.44 94 ASN A CA 1
ATOM 756 C C . ASN A 1 94 ? 9.338 -2.930 -13.408 1.00 90.44 94 ASN A C 1
ATOM 758 O O . ASN A 1 94 ? 10.235 -2.221 -12.968 1.00 90.44 94 ASN A O 1
ATOM 762 N N . TYR A 1 95 ? 9.584 -4.091 -14.022 1.00 82.88 95 TYR A N 1
ATOM 763 C CA . TYR A 1 95 ? 10.891 -4.732 -14.209 1.00 82.88 95 TYR A CA 1
ATOM 764 C C . TYR A 1 95 ? 12.049 -3.882 -14.769 1.00 82.88 95 TYR A C 1
ATOM 766 O O . TYR A 1 95 ? 13.197 -4.302 -14.640 1.00 82.88 95 TYR A O 1
ATOM 774 N N . ASN A 1 96 ? 11.781 -2.758 -15.434 1.00 82.88 96 ASN A N 1
ATOM 775 C CA . ASN A 1 96 ? 12.784 -1.854 -16.003 1.00 82.88 96 ASN A CA 1
ATOM 776 C C . ASN A 1 96 ? 12.887 -0.514 -15.251 1.00 82.88 96 ASN A C 1
ATOM 778 O O . ASN A 1 96 ? 13.481 0.428 -15.770 1.00 82.88 96 ASN A O 1
ATOM 782 N N . ASP A 1 97 ? 12.260 -0.412 -14.081 1.00 82.44 97 ASP A N 1
ATOM 783 C CA . ASP A 1 97 ? 12.228 0.779 -13.234 1.00 82.44 97 ASP A CA 1
ATOM 784 C C . ASP A 1 97 ? 11.606 2.035 -13.887 1.00 82.44 97 ASP A C 1
ATOM 786 O O . ASP A 1 97 ? 11.798 3.152 -13.408 1.00 82.44 97 ASP A O 1
ATOM 790 N N . THR A 1 98 ? 10.841 1.891 -14.981 1.00 87.06 98 THR A N 1
ATOM 791 C CA . THR A 1 98 ? 10.308 3.058 -15.726 1.00 87.06 98 THR A CA 1
ATOM 792 C C . THR A 1 98 ? 8.888 3.466 -15.360 1.00 87.06 98 THR A C 1
ATOM 794 O O . THR A 1 98 ? 8.503 4.606 -15.621 1.00 87.06 98 THR A O 1
ATOM 797 N N . ALA A 1 99 ? 8.085 2.562 -14.797 1.00 93.75 99 ALA A N 1
ATOM 798 C CA . ALA A 1 99 ? 6.669 2.825 -14.562 1.00 93.75 99 ALA A CA 1
ATOM 799 C C . ALA A 1 99 ? 6.178 2.193 -13.265 1.00 93.75 99 ALA A C 1
ATOM 801 O O . ALA A 1 99 ? 6.492 1.041 -12.972 1.00 93.75 99 ALA A O 1
ATOM 802 N N . ILE A 1 100 ? 5.351 2.938 -12.535 1.00 97.38 100 ILE A N 1
ATOM 803 C CA . ILE A 1 100 ? 4.550 2.401 -11.438 1.00 97.38 100 ILE A CA 1
ATOM 804 C C . ILE A 1 100 ? 3.422 1.574 -12.054 1.00 97.38 100 ILE A C 1
ATOM 806 O O . ILE A 1 100 ? 2.749 2.037 -12.973 1.00 97.38 100 ILE A O 1
ATOM 810 N N . ILE A 1 101 ? 3.237 0.353 -11.563 1.00 97.19 101 ILE A N 1
ATOM 811 C CA . ILE A 1 101 ? 2.246 -0.602 -12.090 1.00 97.19 101 ILE A CA 1
ATOM 812 C C . ILE A 1 101 ? 1.153 -0.951 -11.082 1.00 97.19 101 ILE A C 1
ATOM 814 O O . ILE A 1 101 ? 0.147 -1.546 -11.456 1.00 97.19 101 ILE A O 1
ATOM 818 N N . ALA A 1 102 ? 1.368 -0.623 -9.810 1.00 98.06 102 ALA A N 1
ATOM 819 C CA . ALA A 1 102 ? 0.439 -0.847 -8.713 1.00 98.06 102 ALA A CA 1
ATOM 820 C C . ALA A 1 102 ? 0.940 -0.109 -7.465 1.00 98.06 102 ALA A C 1
ATOM 822 O O . ALA A 1 102 ? 2.081 0.359 -7.420 1.00 98.06 102 ALA A O 1
ATOM 823 N N . TYR A 1 103 ? 0.114 -0.085 -6.427 1.00 98.50 103 TYR A N 1
ATOM 824 C CA . TYR A 1 103 ? 0.491 0.368 -5.092 1.00 98.50 103 TYR A CA 1
ATOM 825 C C . TYR A 1 103 ? 0.192 -0.730 -4.078 1.00 98.50 103 TYR A C 1
ATOM 827 O O . TYR A 1 103 ? -0.841 -1.396 -4.164 1.00 98.50 103 TYR A O 1
ATOM 835 N N . LEU A 1 104 ? 1.092 -0.921 -3.116 1.00 98.12 104 LEU A N 1
ATOM 836 C CA . LEU A 1 104 ? 0.873 -1.829 -1.996 1.00 98.12 104 LEU A CA 1
ATOM 837 C C . LEU A 1 104 ? 0.882 -1.042 -0.699 1.00 98.12 104 LEU A C 1
ATOM 839 O O . LEU A 1 104 ? 1.864 -0.368 -0.384 1.00 98.12 104 LEU A O 1
ATOM 843 N N . ASP A 1 105 ? -0.199 -1.185 0.050 1.00 96.75 105 ASP A N 1
ATOM 844 C CA . ASP A 1 105 ? -0.306 -0.733 1.424 1.00 96.75 105 ASP A CA 1
ATOM 845 C C . ASP A 1 105 ? -0.231 -1.926 2.379 1.00 96.75 105 ASP A C 1
ATOM 847 O O . ASP A 1 105 ? -0.772 -3.001 2.108 1.00 96.75 105 ASP A O 1
ATOM 851 N N . MET A 1 106 ? 0.479 -1.732 3.485 1.00 94.56 106 MET A N 1
ATOM 852 C CA . MET A 1 106 ? 0.474 -2.591 4.659 1.00 94.56 106 MET A CA 1
ATOM 853 C C . MET A 1 106 ? -0.038 -1.758 5.820 1.00 94.56 106 MET A C 1
ATOM 855 O O . MET A 1 106 ? 0.524 -0.700 6.104 1.00 94.56 106 MET A O 1
ATOM 859 N N . SER A 1 107 ? -1.051 -2.269 6.508 1.00 92.56 107 SER A N 1
ATOM 860 C CA . SER A 1 107 ? -1.739 -1.563 7.581 1.00 92.56 107 SER A CA 1
ATOM 861 C C . SER A 1 107 ? -1.984 -2.459 8.791 1.00 92.56 107 SER A C 1
ATOM 863 O O . SER A 1 107 ? -2.039 -3.685 8.680 1.00 92.56 107 SER A O 1
ATOM 865 N N . CYS A 1 108 ? -2.146 -1.849 9.961 1.00 89.50 108 CYS A N 1
ATOM 866 C CA . CYS A 1 108 ? -2.646 -2.499 11.173 1.00 89.50 108 CYS A CA 1
ATOM 867 C C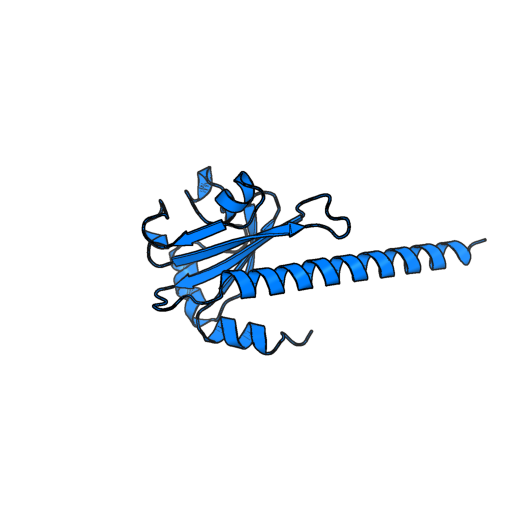 . CYS A 1 108 ? -3.531 -1.536 11.979 1.00 89.50 108 CYS A C 1
ATOM 869 O O . CYS A 1 108 ? -3.503 -0.323 11.765 1.00 89.50 108 CYS A O 1
ATOM 871 N N . VAL A 1 109 ? -4.327 -2.084 12.902 1.00 84.75 109 VAL A N 1
ATOM 872 C CA . VAL A 1 109 ? -5.251 -1.318 13.758 1.00 84.75 109 VAL A CA 1
ATOM 873 C C . VAL A 1 109 ? -4.828 -1.439 15.224 1.00 84.75 109 VAL A C 1
ATOM 875 O O . VAL A 1 109 ? -4.544 -2.544 15.685 1.00 84.75 109 VAL A O 1
ATOM 878 N N . ASN A 1 110 ? -4.841 -0.330 15.975 1.00 72.1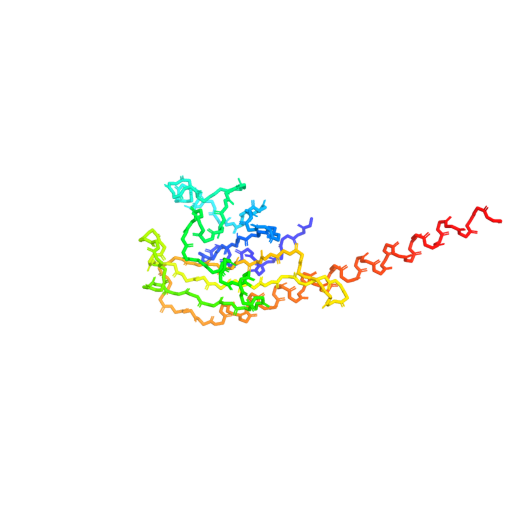9 110 ASN A N 1
ATOM 879 C CA . ASN A 1 110 ? -4.587 -0.290 17.429 1.00 72.19 110 ASN A CA 1
ATOM 880 C C . ASN A 1 110 ? -3.240 -0.906 17.873 1.00 72.19 110 ASN A C 1
ATOM 882 O O . ASN A 1 110 ? -3.150 -1.510 18.945 1.00 72.19 110 ASN A O 1
ATOM 886 N N . TYR A 1 111 ? -2.189 -0.782 17.060 1.00 66.62 111 TYR A N 1
ATOM 887 C CA . TYR A 1 111 ? -0.901 -1.412 17.349 1.00 66.62 111 TYR A CA 1
ATOM 888 C C . TYR A 1 111 ? 0.027 -0.465 18.124 1.00 66.62 111 TYR A C 1
ATOM 890 O O . TYR A 1 111 ? 0.417 0.584 17.626 1.00 66.62 111 TYR A O 1
ATOM 898 N N . SER A 1 112 ? 0.399 -0.837 19.352 1.00 57.03 112 SER A N 1
ATOM 899 C CA . SER A 1 112 ? 1.126 0.040 20.287 1.00 57.03 112 SER A CA 1
ATOM 900 C C . SER A 1 112 ? 2.633 0.161 20.032 1.00 57.03 112 SER A C 1
ATOM 902 O O . SER A 1 112 ? 3.292 0.981 20.669 1.00 57.03 112 SER A O 1
ATOM 904 N N . ASN A 1 113 ? 3.205 -0.649 19.133 1.00 60.72 113 ASN A N 1
ATOM 905 C CA . ASN A 1 113 ? 4.640 -0.631 18.849 1.00 60.72 113 ASN A CA 1
ATOM 906 C C . ASN A 1 113 ? 4.936 -0.994 17.388 1.00 60.72 113 ASN A C 1
ATOM 908 O O . ASN A 1 113 ? 5.093 -2.165 17.035 1.00 60.72 113 ASN A O 1
ATOM 912 N N . ILE A 1 114 ? 4.982 0.018 16.526 1.00 65.00 114 ILE A N 1
ATOM 913 C CA . ILE A 1 114 ? 5.176 -0.152 15.084 1.00 65.00 114 ILE A CA 1
ATOM 914 C C . ILE A 1 114 ? 6.646 0.025 14.773 1.00 65.00 114 ILE A C 1
ATOM 916 O O . ILE A 1 114 ? 7.113 1.082 14.365 1.00 65.00 114 ILE A O 1
ATOM 920 N N . ASN A 1 115 ? 7.385 -1.055 14.980 1.00 68.44 115 ASN A N 1
ATOM 921 C CA . ASN A 1 115 ? 8.771 -1.124 14.561 1.00 68.44 115 ASN A CA 1
ATOM 922 C C . ASN A 1 115 ? 8.856 -1.912 13.255 1.00 68.44 115 ASN A C 1
ATOM 924 O O . ASN A 1 115 ? 8.370 -3.036 13.157 1.00 68.44 115 ASN A O 1
ATOM 928 N N . ASN A 1 116 ? 9.537 -1.334 12.267 1.00 80.25 116 ASN A N 1
ATOM 929 C CA . ASN A 1 116 ? 9.927 -1.979 11.012 1.00 80.25 116 ASN A CA 1
ATOM 930 C C . ASN A 1 116 ? 8.823 -2.224 9.962 1.00 80.25 116 ASN A C 1
ATOM 932 O O . ASN A 1 116 ? 9.145 -2.834 8.943 1.00 80.25 116 ASN A O 1
ATOM 936 N N . GLN A 1 117 ? 7.582 -1.737 10.120 1.00 87.00 117 GLN A N 1
ATOM 937 C CA . GLN A 1 117 ? 6.522 -1.890 9.097 1.00 87.00 117 GLN A CA 1
ATOM 938 C C . GLN A 1 117 ? 6.984 -1.394 7.719 1.00 87.00 117 GLN A C 1
ATOM 940 O O . GLN A 1 117 ? 6.894 -2.126 6.734 1.00 87.00 117 GLN A O 1
ATOM 945 N N . SER A 1 118 ? 7.624 -0.222 7.680 1.00 87.81 118 SER A N 1
ATOM 946 C CA . SER A 1 118 ? 8.283 0.311 6.484 1.00 87.81 118 SER A CA 1
ATOM 947 C C . SER A 1 118 ? 9.233 -0.673 5.816 1.00 87.81 118 SER A C 1
ATOM 949 O O . SER A 1 118 ? 9.200 -0.890 4.602 1.00 87.81 118 SER A O 1
ATOM 951 N N . LEU A 1 119 ? 10.125 -1.260 6.615 1.00 90.56 119 LEU A N 1
ATOM 952 C CA . LEU A 1 119 ? 11.185 -2.130 6.132 1.00 90.56 119 LEU A CA 1
ATOM 953 C C . LEU A 1 119 ? 10.607 -3.456 5.642 1.00 90.56 119 LEU A C 1
ATOM 955 O O . LEU A 1 119 ? 11.014 -3.954 4.594 1.00 90.56 119 LEU A O 1
ATOM 959 N N . VAL A 1 120 ? 9.630 -3.996 6.373 1.00 91.38 120 VAL A N 1
ATOM 960 C CA . VAL A 1 120 ? 8.889 -5.194 5.982 1.00 91.38 120 VAL A CA 1
ATOM 961 C C . VAL A 1 120 ? 8.210 -4.960 4.639 1.00 91.38 120 VAL A C 1
ATOM 963 O O . VAL A 1 120 ? 8.478 -5.709 3.700 1.00 91.38 120 VAL A O 1
ATOM 966 N N . LEU A 1 121 ? 7.431 -3.884 4.495 1.00 93.56 121 LEU A N 1
ATOM 967 C CA . LEU A 1 121 ? 6.765 -3.575 3.233 1.00 93.56 121 LEU A CA 1
ATOM 968 C C . LEU A 1 121 ? 7.766 -3.337 2.094 1.00 93.56 121 LEU A C 1
ATOM 970 O O . LEU A 1 121 ? 7.574 -3.863 1.000 1.00 93.56 121 LEU A O 1
ATOM 974 N N . LYS A 1 122 ? 8.881 -2.636 2.353 1.00 94.25 122 LYS A N 1
ATOM 975 C CA . LYS A 1 122 ? 9.955 -2.452 1.359 1.00 94.25 122 LYS A CA 1
ATOM 976 C C .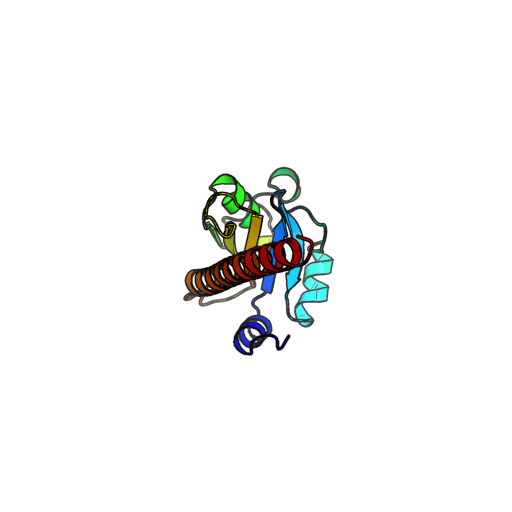 LYS A 1 122 ? 10.462 -3.787 0.837 1.00 94.25 122 LYS A C 1
ATOM 978 O O . LYS A 1 122 ? 10.619 -3.953 -0.369 1.00 94.25 122 LYS A O 1
ATOM 983 N N . ASN A 1 123 ? 10.735 -4.722 1.743 1.00 93.56 123 ASN A N 1
ATOM 984 C CA . ASN A 1 123 ? 11.252 -6.033 1.386 1.00 93.56 123 ASN A CA 1
ATOM 985 C C . ASN 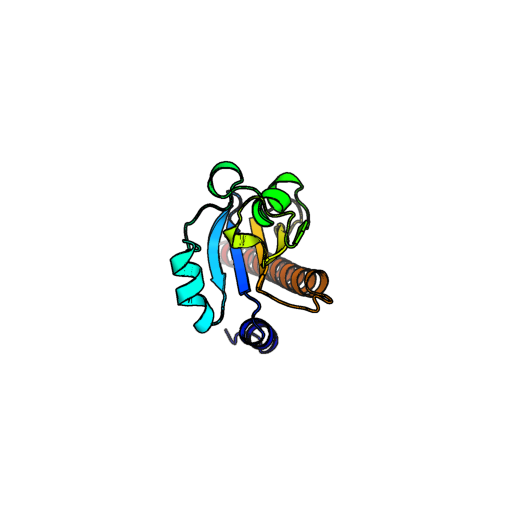A 1 123 ? 10.228 -6.816 0.567 1.00 93.56 123 ASN A C 1
ATOM 987 O O . ASN A 1 123 ? 10.605 -7.439 -0.419 1.00 93.56 123 ASN A O 1
ATOM 991 N N . ILE A 1 124 ? 8.946 -6.753 0.932 1.00 93.62 124 ILE A N 1
ATOM 992 C CA . ILE A 1 124 ? 7.862 -7.408 0.191 1.00 93.62 124 ILE A CA 1
ATOM 993 C C . ILE A 1 124 ? 7.787 -6.862 -1.237 1.00 93.62 124 ILE A C 1
ATOM 995 O O . ILE A 1 124 ? 7.864 -7.642 -2.185 1.00 93.62 124 ILE A O 1
ATOM 999 N N . VAL A 1 125 ? 7.714 -5.539 -1.394 1.00 95.00 125 VAL A N 1
ATOM 1000 C CA . VAL A 1 125 ? 7.656 -4.890 -2.712 1.00 95.00 125 VAL A CA 1
ATOM 1001 C C . VAL A 1 125 ? 8.895 -5.216 -3.540 1.00 95.00 125 VAL A C 1
ATOM 1003 O O . VAL A 1 125 ? 8.757 -5.691 -4.660 1.00 95.00 125 VAL A O 1
ATOM 1006 N N . THR A 1 126 ? 10.091 -5.136 -2.950 1.00 93.75 126 THR A N 1
ATOM 1007 C CA . THR A 1 126 ? 11.343 -5.503 -3.638 1.00 93.75 126 THR A CA 1
ATOM 1008 C C . THR A 1 126 ? 11.309 -6.945 -4.161 1.00 93.75 126 THR A C 1
ATOM 1010 O O . THR A 1 126 ? 11.836 -7.240 -5.231 1.00 93.75 126 THR A O 1
ATOM 1013 N N . GLN A 1 127 ? 10.718 -7.883 -3.411 1.00 92.94 127 GLN A N 1
ATOM 1014 C CA . GLN A 1 127 ? 10.596 -9.275 -3.858 1.00 92.94 127 GLN A CA 1
ATOM 1015 C C . GLN A 1 127 ? 9.557 -9.436 -4.972 1.00 92.94 127 GLN A C 1
ATOM 1017 O O . GLN A 1 127 ? 9.768 -10.244 -5.877 1.00 92.94 127 GLN A O 1
ATOM 1022 N N . ILE A 1 128 ? 8.462 -8.669 -4.933 1.00 92.62 128 ILE A N 1
ATOM 1023 C CA . ILE A 1 128 ? 7.469 -8.629 -6.013 1.00 92.62 128 ILE A CA 1
ATOM 1024 C C . ILE A 1 128 ? 8.122 -8.111 -7.298 1.00 92.62 128 ILE A C 1
ATOM 1026 O O . ILE A 1 128 ? 8.047 -8.780 -8.324 1.00 92.62 128 ILE A O 1
ATOM 1030 N N . GLU A 1 129 ? 8.819 -6.979 -7.236 1.00 94.19 129 GLU A N 1
ATOM 1031 C CA . GLU A 1 129 ? 9.497 -6.358 -8.382 1.00 94.19 129 GLU A CA 1
ATOM 1032 C C . GLU A 1 129 ? 10.543 -7.299 -8.997 1.00 94.19 129 GLU A C 1
ATOM 1034 O O . GLU A 1 129 ? 10.544 -7.533 -10.208 1.00 94.19 129 GLU A O 1
ATOM 1039 N N . LYS A 1 130 ? 11.364 -7.952 -8.162 1.00 92.19 130 LYS A N 1
ATOM 1040 C CA . LYS A 1 130 ? 12.321 -8.981 -8.610 1.00 92.19 130 LYS A CA 1
ATOM 1041 C C . LYS A 1 130 ? 11.641 -10.163 -9.292 1.00 92.19 130 LYS A C 1
ATOM 1043 O O . LYS A 1 130 ? 12.118 -10.632 -10.324 1.00 92.19 130 LYS A O 1
ATOM 1048 N N . TYR A 1 131 ? 10.540 -10.658 -8.727 1.00 91.69 131 TYR A N 1
ATOM 1049 C CA . TYR A 1 131 ? 9.782 -11.754 -9.328 1.00 91.69 131 TYR A CA 1
ATOM 1050 C C . TYR A 1 131 ? 9.202 -11.359 -10.692 1.00 91.69 131 TYR A C 1
ATOM 1052 O O . TYR A 1 131 ? 9.263 -12.148 -11.636 1.00 91.69 131 TYR A O 1
ATOM 1060 N N . LEU A 1 132 ? 8.670 -10.140 -10.815 1.00 90.81 132 LEU A N 1
ATOM 1061 C CA . LEU A 1 132 ? 8.151 -9.614 -12.077 1.00 90.81 132 LEU A CA 1
ATOM 1062 C C . LEU A 1 132 ? 9.255 -9.466 -13.128 1.00 90.81 132 LEU A C 1
ATOM 1064 O O . LEU A 1 132 ? 9.034 -9.834 -14.280 1.00 90.81 132 LEU A O 1
ATOM 1068 N N . SER A 1 133 ? 10.439 -9.004 -12.722 1.00 91.56 133 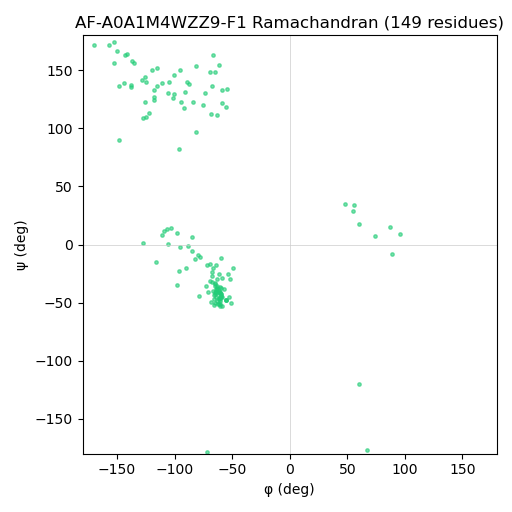SER A N 1
ATOM 1069 C CA . SER A 1 133 ? 11.611 -8.902 -13.593 1.00 91.56 133 SER A CA 1
ATOM 1070 C C . SER A 1 133 ? 12.061 -10.261 -14.123 1.00 91.56 133 SER A C 1
ATOM 1072 O O . SER A 1 133 ? 12.086 -10.471 -15.336 1.00 91.56 133 SER A O 1
ATOM 1074 N N . LEU A 1 134 ? 12.245 -11.246 -13.239 1.00 90.81 134 LEU A N 1
ATOM 1075 C CA . LEU A 1 134 ? 12.597 -12.608 -13.647 1.00 90.81 134 LEU A CA 1
ATOM 1076 C C . LEU A 1 134 ? 11.535 -13.229 -14.569 1.00 90.81 134 LEU A C 1
ATOM 1078 O O . LEU A 1 134 ? 11.856 -13.876 -15.566 1.00 90.81 134 LEU A O 1
ATOM 1082 N N . LYS A 1 135 ? 10.250 -13.038 -14.250 1.00 89.25 135 LYS A N 1
ATOM 1083 C CA . LYS A 1 135 ? 9.150 -13.549 -15.075 1.00 89.25 135 LYS A CA 1
ATOM 1084 C C . LYS A 1 135 ? 9.143 -12.908 -16.466 1.00 89.25 135 LYS A C 1
ATOM 1086 O O . LYS A 1 135 ? 8.856 -13.602 -17.441 1.00 89.25 135 LYS A O 1
ATOM 1091 N N . HIS A 1 136 ? 9.458 -11.617 -16.566 1.00 89.25 136 HIS A N 1
ATOM 1092 C CA . HIS A 1 136 ? 9.597 -10.930 -17.846 1.00 89.25 136 HIS A CA 1
ATOM 1093 C C . HIS A 1 136 ? 10.747 -11.515 -18.678 1.00 89.25 136 HIS A C 1
ATOM 1095 O O . HIS A 1 136 ? 10.529 -11.861 -19.838 1.00 89.25 136 HIS A O 1
ATOM 1101 N N . GLU A 1 137 ? 11.930 -11.699 -18.085 1.00 89.31 137 GLU A N 1
ATOM 1102 C CA . GLU A 1 137 ? 13.093 -12.286 -18.767 1.00 89.31 137 GLU A CA 1
ATOM 1103 C C . GLU A 1 137 ? 12.809 -13.700 -19.289 1.00 89.31 137 GLU A C 1
ATOM 1105 O O . GLU A 1 137 ? 13.089 -14.002 -20.450 1.00 89.31 137 GLU A O 1
ATOM 1110 N N . ILE A 1 138 ? 12.188 -14.554 -18.467 1.00 90.62 138 ILE A N 1
ATOM 1111 C CA . I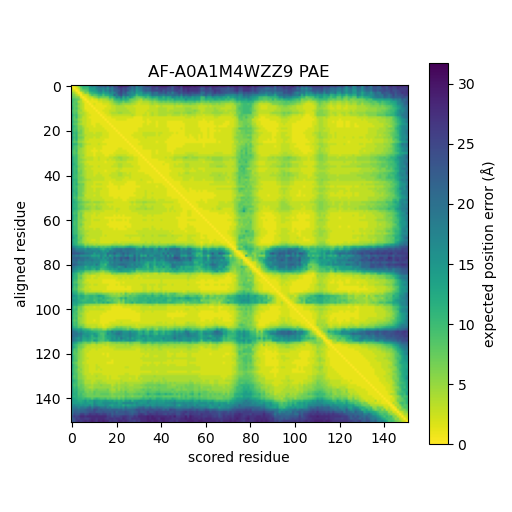LE A 1 138 ? 11.807 -15.915 -18.870 1.00 90.62 138 ILE A CA 1
ATOM 1112 C C . ILE A 1 138 ? 10.841 -15.875 -20.056 1.00 90.62 138 ILE A C 1
ATOM 1114 O O . ILE A 1 138 ? 11.058 -16.568 -21.048 1.00 90.62 138 ILE A O 1
ATOM 1118 N N . ASN A 1 139 ? 9.793 -15.050 -19.984 1.00 88.81 139 ASN A N 1
ATOM 1119 C CA . ASN A 1 139 ? 8.822 -14.925 -21.071 1.00 88.81 139 ASN A CA 1
ATOM 1120 C C . ASN A 1 139 ? 9.464 -14.387 -22.357 1.00 88.81 139 ASN A C 1
ATOM 1122 O O . ASN A 1 139 ? 9.122 -14.843 -23.446 1.00 88.81 139 ASN A O 1
ATOM 1126 N N . TYR A 1 140 ? 10.410 -13.454 -22.243 1.00 88.19 140 TYR A N 1
ATOM 1127 C CA . TYR A 1 140 ? 11.160 -12.922 -23.378 1.00 88.19 140 TYR A CA 1
ATOM 1128 C C . TYR A 1 140 ? 12.022 -13.998 -24.056 1.00 88.19 140 TYR A C 1
ATOM 1130 O O . TYR A 1 140 ? 12.015 -14.117 -25.283 1.00 88.19 140 TYR A O 1
ATOM 1138 N N . VAL A 1 141 ? 12.733 -14.815 -23.270 1.00 89.62 141 VAL A N 1
ATOM 1139 C CA . VAL A 1 141 ? 13.550 -15.927 -23.786 1.00 89.62 141 VAL A CA 1
ATOM 1140 C C . VAL A 1 141 ? 12.679 -17.006 -24.429 1.00 89.62 141 VAL A C 1
ATOM 1142 O O . VAL A 1 141 ? 12.969 -17.426 -25.548 1.00 89.62 141 VAL A O 1
ATOM 1145 N N . LEU A 1 142 ? 11.595 -17.426 -23.768 1.00 87.88 142 LEU A N 1
ATOM 1146 C CA . LEU A 1 142 ? 10.656 -18.410 -24.318 1.00 87.88 142 LEU A CA 1
ATOM 1147 C C . LEU A 1 142 ? 10.013 -17.913 -25.614 1.00 87.88 142 LEU A C 1
ATOM 1149 O O . LEU A 1 142 ? 9.923 -18.671 -26.575 1.00 87.88 142 LEU A O 1
ATOM 1153 N N . GLY A 1 143 ? 9.632 -16.633 -25.663 1.00 84.06 143 GLY A N 1
ATOM 1154 C CA . GLY A 1 143 ? 9.136 -15.998 -26.877 1.00 84.06 143 GLY A CA 1
ATOM 1155 C C . GLY A 1 143 ? 10.134 -16.126 -28.025 1.00 84.06 143 GLY A C 1
ATOM 1156 O O . GLY A 1 143 ? 9.756 -16.568 -29.101 1.00 84.06 143 GLY A O 1
ATOM 1157 N N . LYS A 1 144 ? 11.421 -15.832 -27.796 1.00 80.19 144 LYS A N 1
ATOM 1158 C CA . LYS A 1 144 ? 12.458 -15.995 -28.827 1.00 80.19 144 LYS A CA 1
ATOM 1159 C C . LYS A 1 144 ? 12.627 -17.434 -29.302 1.00 80.19 144 LYS A C 1
ATOM 1161 O O . LYS A 1 144 ? 12.814 -17.621 -30.492 1.00 80.19 144 LYS A O 1
ATOM 1166 N N . LEU A 1 145 ? 12.573 -18.422 -28.410 1.00 73.12 145 LEU A N 1
ATOM 1167 C CA . LEU A 1 145 ? 12.748 -19.830 -28.788 1.00 73.12 145 LEU A CA 1
ATOM 1168 C C . LEU A 1 145 ? 11.629 -20.321 -29.716 1.00 73.12 145 LEU A C 1
ATOM 1170 O O . LEU A 1 145 ? 11.914 -21.009 -30.686 1.00 73.12 145 LEU A O 1
ATOM 1174 N N . ILE A 1 146 ? 10.385 -19.894 -29.480 1.00 70.50 146 ILE A N 1
ATOM 1175 C CA . ILE A 1 146 ? 9.238 -20.264 -30.325 1.00 70.50 146 ILE A CA 1
ATOM 1176 C C . ILE A 1 146 ? 9.383 -19.706 -31.754 1.00 70.50 146 ILE A C 1
ATOM 1178 O O . ILE A 1 146 ? 8.997 -20.369 -32.707 1.00 70.50 146 ILE A O 1
ATOM 1182 N N . TYR A 1 147 ? 9.989 -18.525 -31.926 1.00 59.06 147 TYR A N 1
ATOM 1183 C CA . TYR A 1 147 ? 10.218 -17.930 -33.253 1.00 59.06 147 TYR A CA 1
ATOM 1184 C C . TYR A 1 147 ? 11.404 -18.531 -34.028 1.00 59.06 147 TYR A C 1
ATOM 1186 O O . TYR A 1 147 ? 11.567 -18.213 -35.203 1.00 59.06 147 TYR A O 1
ATOM 1194 N N . VAL A 1 148 ? 12.250 -19.358 -33.403 1.00 57.38 148 VAL A N 1
ATOM 1195 C CA . VAL A 1 148 ? 13.411 -19.974 -34.077 1.00 57.38 148 VAL A CA 1
ATOM 1196 C C . VAL A 1 148 ? 13.048 -21.324 -34.713 1.00 57.38 148 VAL A C 1
ATOM 1198 O O . VAL A 1 148 ? 13.717 -21.735 -35.653 1.00 57.38 148 VAL A O 1
ATOM 1201 N N . ASP A 1 149 ? 11.961 -21.968 -34.276 1.00 51.09 149 ASP A N 1
ATOM 1202 C CA . ASP A 1 149 ? 11.521 -23.280 -34.784 1.00 51.09 149 ASP A CA 1
ATOM 1203 C C . ASP A 1 149 ? 10.583 -23.208 -36.016 1.00 51.09 149 ASP A C 1
ATOM 1205 O O . ASP A 1 149 ? 10.196 -24.247 -36.551 1.00 51.09 149 ASP A O 1
ATOM 1209 N N . GLU A 1 150 ? 10.230 -22.010 -36.503 1.00 52.97 150 GLU A N 1
ATOM 1210 C CA . GLU A 1 150 ? 9.399 -21.809 -37.713 1.00 52.97 150 GLU A CA 1
ATOM 1211 C C . GLU A 1 150 ? 10.191 -21.301 -38.944 1.00 52.97 150 GLU A C 1
ATOM 1213 O O . GLU A 1 150 ? 9.588 -20.860 -39.927 1.00 52.97 150 GLU A O 1
ATOM 1218 N N . GLY A 1 151 ? 11.531 -21.345 -38.903 1.00 47.44 151 GLY A N 1
ATOM 1219 C CA . GLY A 1 151 ? 12.432 -20.850 -39.960 1.00 47.44 151 GLY A CA 1
ATOM 1220 C C . GLY A 1 151 ? 13.154 -21.932 -40.753 1.00 47.44 151 GLY A C 1
ATOM 1221 O O . GLY A 1 151 ? 13.663 -22.886 -40.126 1.00 47.44 151 GLY A O 1
#

Secondary structure (DSSP, 8-state):
----HHHHHHHHTTEEEEEE-TTSBEEEEE--GGGHHHHHHTT--TT-B-SHHHH-S-HHHHHHHHTS-EEEEGGG-SSGGGTTEEEEEEEEEPTTSS-EEEEEEEEEES-S---SHHHHHHHHHHHHHHHHHHHHHHHHHHHHHHTTTT-

Foldseek 3Di:
DPPPVVLVVCQVVFKKKFKFFLQQFTQDIGHDPVCVVVCVVVVVDHRQGPACVRPNDDQSNVQSVVQAKDWDAAPSGPDPSCNFKTKIKHFQAALVRPDGGIMMMMMGGNDPDDPCPVVVVVVVSVVVRVVRNVVVVVVVVVVVVVVVVVD

Radius of gyration: 17.52 Å; Cα contacts (8 Å, |Δi|>4): 240; chains: 1; bounding box: 32×36×60 Å

Sequence (151 aa):
MKVNLIYNGLIKSGYFFILCDTEGYIIKLIYDDHLANYFKKINLVEGASLRLEDSGTNAINLAMEYKSRVEICGEDHYCELLKNWYCTAMPIINYNDTAIIAYLDMSCVNYSNINNQSLVLKNIVTQIEKYLSLKHEINYVLGKLIYVDEG

InterPro domains:
  IPR029016 GAF-like domain superfamily [G3DSA:3.30.450.40] (3-132)